Protein AF-A0A9X1IIR6-F1 (afdb_monomer_lite)

Radius of gyration: 13.57 Å; chains: 1; bounding box: 38×18×37 Å

Structure (mmCIF, N/CA/C/O backbone):
data_AF-A0A9X1IIR6-F1
#
_entry.id   AF-A0A9X1IIR6-F1
#
loop_
_atom_site.group_PDB
_atom_site.id
_atom_site.type_symbol
_atom_site.label_atom_id
_atom_site.label_alt_id
_atom_site.label_comp_id
_atom_site.label_asym_id
_atom_site.label_entity_id
_atom_site.label_seq_id
_atom_site.pdbx_PDB_ins_code
_atom_site.Cartn_x
_atom_site.Cartn_y
_atom_site.Cartn_z
_atom_site.occupancy
_atom_site.B_iso_or_equiv
_atom_site.auth_seq_id
_atom_site.auth_comp_id
_atom_site.auth_asym_id
_atom_site.auth_atom_id
_atom_site.pdbx_PDB_model_num
ATOM 1 N N . MET A 1 1 ? 22.753 -7.600 -0.791 1.00 39.28 1 MET A N 1
ATOM 2 C CA . MET A 1 1 ? 21.533 -7.386 -1.594 1.00 39.28 1 MET A CA 1
ATOM 3 C C . MET A 1 1 ? 21.410 -5.888 -1.766 1.00 39.28 1 MET A C 1
ATOM 5 O O . MET A 1 1 ? 21.382 -5.205 -0.755 1.00 39.28 1 MET A O 1
ATOM 9 N N . ALA A 1 2 ? 21.514 -5.372 -2.990 1.00 36.88 2 ALA A N 1
ATOM 10 C CA . ALA A 1 2 ? 21.377 -3.938 -3.215 1.00 36.88 2 ALA A CA 1
ATOM 11 C C . ALA A 1 2 ? 19.896 -3.583 -3.051 1.00 36.88 2 ALA A C 1
ATOM 13 O O . ALA A 1 2 ? 19.066 -4.086 -3.807 1.00 36.88 2 ALA A O 1
ATOM 14 N N . GLU A 1 3 ? 19.566 -2.778 -2.043 1.00 51.06 3 GLU A N 1
ATOM 15 C CA . GLU A 1 3 ? 18.281 -2.088 -1.996 1.00 51.06 3 GLU A CA 1
ATOM 16 C C . GLU A 1 3 ? 18.222 -1.201 -3.242 1.00 51.06 3 GLU A C 1
ATOM 18 O O . GLU A 1 3 ? 18.923 -0.193 -3.346 1.00 51.06 3 GLU A O 1
ATOM 23 N N . GLY A 1 4 ? 17.450 -1.630 -4.245 1.00 57.06 4 GLY A N 1
ATOM 24 C CA . GLY A 1 4 ? 17.041 -0.738 -5.324 1.00 57.06 4 GLY A CA 1
ATOM 25 C C . GLY A 1 4 ? 16.336 0.485 -4.727 1.00 57.06 4 GLY A C 1
ATOM 26 O O . GLY A 1 4 ? 15.865 0.413 -3.589 1.00 57.06 4 GLY A O 1
ATOM 27 N N . PRO A 1 5 ? 16.267 1.615 -5.448 1.00 57.62 5 PRO A N 1
ATOM 28 C CA . PRO A 1 5 ? 15.675 2.835 -4.914 1.00 57.62 5 PRO A CA 1
ATOM 29 C C . PRO A 1 5 ? 14.240 2.549 -4.463 1.00 57.62 5 PRO A C 1
ATOM 31 O O . PRO A 1 5 ? 13.358 2.326 -5.293 1.00 57.62 5 PRO A O 1
ATOM 34 N N . ASN A 1 6 ? 14.015 2.516 -3.148 1.00 64.25 6 ASN A N 1
ATOM 35 C CA . ASN A 1 6 ? 12.677 2.390 -2.597 1.00 64.25 6 ASN A CA 1
ATOM 36 C C . ASN A 1 6 ? 11.958 3.716 -2.887 1.00 64.25 6 ASN A C 1
ATOM 38 O O . ASN A 1 6 ? 12.435 4.761 -2.427 1.00 64.25 6 ASN A O 1
ATOM 42 N N . PRO A 1 7 ? 10.881 3.727 -3.692 1.00 67.38 7 PRO A N 1
ATOM 43 C CA . PRO A 1 7 ? 10.169 4.958 -3.985 1.00 67.38 7 PRO A CA 1
ATOM 44 C C . PRO A 1 7 ? 9.644 5.582 -2.683 1.00 67.38 7 PRO A C 1
ATOM 46 O O . PRO A 1 7 ? 9.351 4.863 -1.721 1.00 67.38 7 PRO A O 1
ATOM 49 N N . PRO A 1 8 ? 9.536 6.921 -2.624 1.00 70.81 8 PRO A N 1
ATOM 50 C CA . PRO A 1 8 ? 9.025 7.590 -1.438 1.00 70.81 8 PRO A CA 1
ATOM 51 C C . PRO A 1 8 ? 7.602 7.102 -1.116 1.00 70.81 8 PRO A C 1
ATOM 53 O O . PRO A 1 8 ? 6.856 6.749 -2.037 1.00 70.81 8 PRO A O 1
ATOM 56 N N . PRO A 1 9 ? 7.200 7.100 0.171 1.00 71.25 9 PRO A N 1
ATOM 57 C CA . PRO A 1 9 ? 5.838 6.764 0.566 1.00 71.25 9 PRO A CA 1
ATOM 58 C C . PRO A 1 9 ? 4.820 7.575 -0.238 1.00 71.25 9 PRO A C 1
ATOM 60 O O . PRO A 1 9 ? 4.913 8.801 -0.323 1.00 71.25 9 PRO A O 1
ATOM 63 N N . VAL A 1 10 ? 3.854 6.886 -0.840 1.00 74.12 10 VAL A N 1
ATOM 64 C CA . VAL A 1 10 ? 2.838 7.519 -1.683 1.00 74.12 10 VAL A CA 1
ATOM 65 C C . VAL A 1 10 ? 1.692 8.020 -0.802 1.00 74.12 10 VAL A C 1
ATOM 67 O O . VAL A 1 10 ? 1.175 7.236 -0.001 1.00 74.12 10 VAL A O 1
ATOM 70 N N . PRO A 1 11 ? 1.262 9.288 -0.933 1.00 72.25 11 PRO A N 1
ATOM 71 C CA . PRO A 1 11 ? 0.093 9.774 -0.215 1.00 72.25 11 PRO A CA 1
ATOM 72 C C . PRO A 1 11 ? -1.172 9.055 -0.701 1.00 72.25 11 PRO A C 1
ATOM 74 O O . PRO A 1 11 ? -1.402 8.902 -1.902 1.00 72.25 11 PRO A O 1
ATOM 77 N N . THR A 1 12 ? -2.005 8.620 0.241 1.00 72.62 12 THR A N 1
ATOM 78 C CA . THR A 1 12 ? -3.353 8.119 -0.032 1.00 72.62 12 THR A CA 1
ATOM 79 C C . THR A 1 12 ? -4.319 9.299 -0.138 1.00 72.62 12 THR A C 1
ATOM 81 O O . THR A 1 12 ? -4.286 10.211 0.687 1.00 72.62 12 THR A O 1
ATOM 84 N N . MET A 1 13 ? -5.199 9.286 -1.140 1.00 79.62 13 MET A N 1
ATOM 85 C CA . MET A 1 13 ? -6.344 10.201 -1.207 1.00 79.62 13 MET A CA 1
ATOM 86 C C . MET A 1 13 ? -7.623 9.426 -0.904 1.00 79.62 13 MET A C 1
ATOM 88 O O . MET A 1 13 ? -7.880 8.398 -1.531 1.00 79.62 13 MET A O 1
ATOM 92 N N . GLU A 1 14 ? -8.409 9.901 0.062 1.00 80.00 14 GLU A N 1
ATOM 93 C CA . GLU A 1 14 ? -9.750 9.366 0.310 1.00 80.00 14 GLU A CA 1
ATOM 94 C C . GLU A 1 14 ? -10.670 9.773 -0.845 1.00 80.00 14 GLU A C 1
ATOM 96 O O . GLU A 1 14 ? -10.788 10.958 -1.157 1.00 80.00 14 GLU A O 1
ATOM 101 N N . GLU A 1 15 ? -11.284 8.789 -1.503 1.00 79.38 15 GLU A N 1
ATOM 102 C CA . GLU A 1 15 ? -12.230 9.033 -2.594 1.00 79.38 15 GLU A CA 1
ATOM 103 C C . GLU A 1 15 ? -13.666 9.099 -2.047 1.00 79.38 15 GLU A C 1
ATOM 105 O O . GLU A 1 15 ? -14.362 10.086 -2.269 1.00 79.38 15 GLU A O 1
ATOM 110 N N . SER A 1 16 ? -14.099 8.069 -1.304 1.00 81.12 16 SER A N 1
ATOM 111 C CA . SER A 1 16 ? -15.356 8.019 -0.535 1.00 81.12 16 SER A CA 1
ATOM 112 C C . SER A 1 16 ? -15.486 6.675 0.203 1.00 81.12 16 SER A C 1
ATOM 114 O O . SER A 1 16 ? -14.896 5.687 -0.227 1.00 81.12 16 SER A O 1
ATOM 116 N N . ASN A 1 17 ? -16.299 6.589 1.265 1.00 83.62 17 ASN A N 1
ATOM 117 C CA . ASN A 1 17 ? -16.719 5.328 1.910 1.00 83.62 17 ASN A CA 1
ATOM 118 C C . ASN A 1 17 ? -15.573 4.356 2.277 1.00 83.62 17 ASN A C 1
ATOM 120 O O . ASN A 1 17 ? -15.699 3.144 2.105 1.00 83.62 17 ASN A O 1
ATOM 124 N N . GLY A 1 18 ? -14.439 4.870 2.763 1.00 79.00 18 GLY A N 1
ATOM 125 C CA . GLY A 1 18 ? -13.280 4.040 3.123 1.00 79.00 18 GLY A CA 1
ATOM 126 C C . GLY A 1 18 ? -12.484 3.501 1.927 1.00 79.00 18 GLY A C 1
ATOM 127 O O . GLY A 1 18 ? -11.595 2.668 2.106 1.00 79.00 18 GLY A O 1
ATOM 128 N N . VAL A 1 19 ? -12.772 3.977 0.712 1.00 83.44 19 VAL A N 1
ATOM 129 C CA . VAL A 1 19 ? -11.973 3.719 -0.487 1.00 83.44 19 VAL A CA 1
ATOM 130 C C . VAL A 1 19 ? -10.874 4.770 -0.588 1.00 83.44 19 VAL A C 1
ATOM 132 O O . VAL A 1 19 ? -11.139 5.972 -0.663 1.00 83.44 19 VAL A O 1
ATOM 135 N N . TYR A 1 20 ? -9.628 4.299 -0.622 1.00 83.38 20 TYR A N 1
ATOM 136 C CA . TYR A 1 20 ? -8.440 5.131 -0.777 1.00 83.38 20 TYR A CA 1
ATOM 137 C C . TYR A 1 20 ? -7.769 4.847 -2.115 1.00 83.38 20 TYR A C 1
ATOM 139 O O . TYR A 1 20 ? -7.514 3.693 -2.466 1.00 83.38 20 TYR A O 1
ATOM 147 N N . ARG A 1 21 ? -7.435 5.911 -2.845 1.00 85.12 21 ARG A N 1
ATOM 148 C CA . ARG A 1 21 ? -6.689 5.836 -4.098 1.00 85.12 21 ARG A CA 1
ATOM 149 C C . ARG A 1 21 ? -5.214 6.123 -3.848 1.00 85.12 21 ARG A C 1
ATOM 151 O O . ARG A 1 21 ? -4.868 7.070 -3.142 1.00 85.12 21 ARG A O 1
ATOM 158 N N . VAL A 1 22 ? -4.350 5.303 -4.444 1.00 83.94 22 VAL A N 1
ATOM 159 C CA . VAL A 1 22 ? -2.888 5.416 -4.348 1.00 83.94 22 VAL A CA 1
ATOM 160 C C . VAL A 1 22 ? -2.314 5.493 -5.755 1.00 83.94 22 VAL A C 1
ATOM 162 O O . VAL A 1 22 ? -2.570 4.613 -6.574 1.00 83.94 22 VAL A O 1
ATOM 165 N N . HIS A 1 23 ? -1.542 6.541 -6.040 1.00 84.19 23 HIS A N 1
ATOM 166 C CA . HIS A 1 23 ? -0.859 6.720 -7.323 1.00 84.19 23 HIS A CA 1
ATOM 167 C C . HIS A 1 23 ? 0.650 6.559 -7.143 1.00 84.19 23 HIS A C 1
ATOM 169 O O . HIS A 1 23 ? 1.340 7.490 -6.739 1.00 84.19 23 HIS A O 1
ATOM 175 N N . ALA A 1 24 ? 1.162 5.367 -7.448 1.00 81.62 24 ALA A N 1
ATOM 176 C CA . ALA A 1 24 ? 2.589 5.071 -7.414 1.00 81.62 24 ALA A CA 1
ATOM 177 C C . ALA A 1 24 ? 3.179 5.108 -8.831 1.00 81.62 24 ALA A C 1
ATOM 179 O O . ALA A 1 24 ? 2.697 4.409 -9.723 1.00 81.62 24 ALA A O 1
ATOM 180 N N . ALA A 1 25 ? 4.239 5.892 -9.031 1.00 83.81 25 ALA A N 1
ATOM 181 C CA . ALA A 1 25 ? 5.048 5.835 -10.244 1.00 83.81 25 ALA A CA 1
ATOM 182 C C . ALA A 1 25 ? 6.176 4.813 -10.044 1.00 83.81 25 ALA A C 1
ATOM 184 O O . ALA A 1 25 ? 7.044 5.009 -9.194 1.00 83.81 25 ALA A O 1
ATOM 185 N N . LEU A 1 26 ? 6.150 3.719 -10.808 1.00 86.25 26 LEU A N 1
ATOM 186 C CA . LEU A 1 26 ? 7.166 2.665 -10.751 1.00 86.25 26 LEU A CA 1
ATOM 187 C C . LEU A 1 26 ? 8.231 2.944 -11.827 1.00 86.25 26 LEU A C 1
ATOM 189 O O . LEU A 1 26 ? 7.922 2.837 -13.013 1.00 86.25 26 LEU A O 1
ATOM 193 N N . PRO A 1 27 ? 9.464 3.340 -11.449 1.00 80.62 27 PRO A N 1
ATOM 194 C CA . PRO A 1 27 ? 10.434 3.918 -12.385 1.00 80.62 27 PRO A CA 1
ATOM 195 C C . PRO A 1 27 ? 11.139 2.889 -13.279 1.00 80.62 27 PRO A C 1
ATOM 197 O O . PRO A 1 27 ? 11.817 3.272 -14.228 1.00 80.62 27 PRO A O 1
ATOM 200 N N . MET A 1 28 ? 1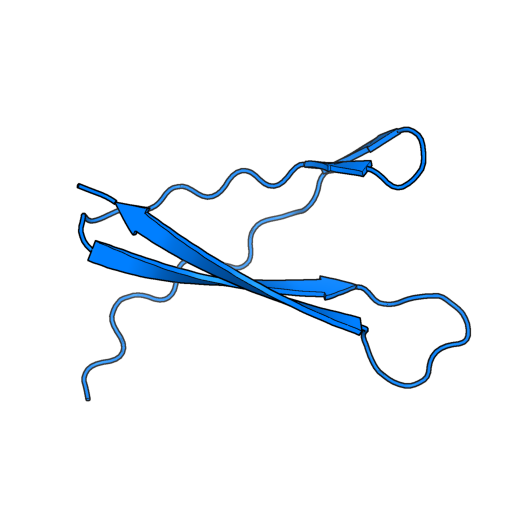1.020 1.596 -12.972 1.00 86.62 28 MET A N 1
ATOM 201 C CA . MET A 1 28 ? 11.678 0.520 -13.710 1.00 86.62 28 MET A CA 1
ATOM 202 C C . MET A 1 28 ? 10.783 -0.717 -13.803 1.00 86.62 28 MET A C 1
ATOM 204 O O . MET A 1 28 ? 9.989 -1.001 -12.899 1.00 86.62 28 MET A O 1
ATOM 208 N N . ALA A 1 29 ? 10.943 -1.461 -14.897 1.00 90.25 29 ALA A N 1
ATOM 209 C CA . ALA A 1 29 ? 10.371 -2.792 -15.037 1.00 90.25 29 ALA A CA 1
ATOM 210 C C . ALA A 1 29 ? 10.937 -3.733 -13.962 1.00 90.25 29 ALA A C 1
ATOM 212 O O . ALA A 1 29 ? 12.075 -3.576 -13.516 1.00 90.25 29 ALA A O 1
ATOM 213 N N . GLY A 1 30 ? 10.137 -4.710 -13.544 1.00 91.62 30 GLY A N 1
ATOM 214 C CA . GLY A 1 30 ? 10.514 -5.654 -12.502 1.00 91.62 30 GLY A CA 1
ATOM 215 C C . GLY A 1 30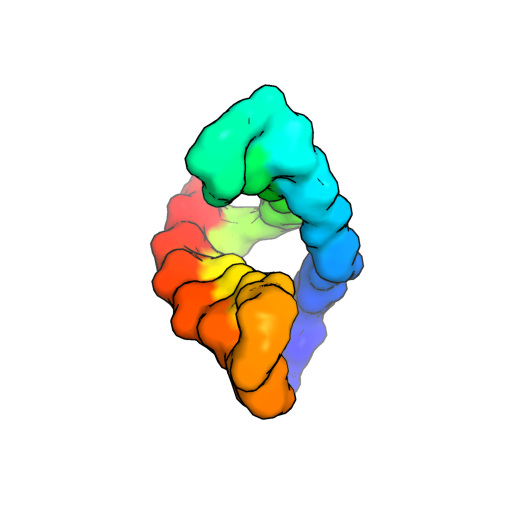 ? 9.346 -6.106 -11.638 1.00 91.62 30 GLY A C 1
ATOM 216 O O . GLY A 1 30 ? 8.183 -5.765 -11.872 1.00 91.62 30 GLY A O 1
ATOM 217 N N . ASP A 1 31 ? 9.684 -6.897 -10.629 1.00 92.50 31 ASP A N 1
ATOM 218 C CA . ASP A 1 31 ? 8.765 -7.311 -9.581 1.00 92.50 31 ASP A CA 1
ATOM 219 C C . ASP A 1 31 ? 8.825 -6.311 -8.424 1.00 92.50 31 ASP A C 1
ATOM 221 O O . ASP A 1 31 ? 9.890 -6.019 -7.882 1.00 92.50 31 ASP A O 1
ATOM 225 N N . TRP A 1 32 ? 7.663 -5.788 -8.054 1.00 89.50 32 TRP A N 1
ATOM 226 C CA . TRP A 1 32 ? 7.476 -4.806 -6.998 1.00 89.50 32 TRP A CA 1
ATOM 227 C C . TRP A 1 32 ? 6.515 -5.351 -5.947 1.00 89.50 32 TRP A C 1
ATOM 229 O O . TRP A 1 32 ? 5.534 -6.019 -6.273 1.00 89.50 32 TRP A O 1
ATOM 239 N N . THR A 1 33 ? 6.748 -5.005 -4.685 1.00 91.00 33 THR A N 1
ATOM 240 C CA . THR A 1 33 ? 5.812 -5.295 -3.596 1.00 91.00 33 THR A CA 1
ATOM 241 C C . THR A 1 33 ? 5.321 -3.983 -3.002 1.00 91.00 33 THR A C 1
ATOM 243 O O . THR A 1 33 ? 6.082 -3.247 -2.378 1.00 91.00 33 THR A O 1
ATOM 246 N N . LEU A 1 34 ? 4.033 -3.694 -3.174 1.00 87.94 34 LEU A N 1
ATOM 247 C CA . LEU A 1 34 ? 3.360 -2.592 -2.499 1.00 87.94 34 LEU A CA 1
ATOM 248 C C . LEU A 1 34 ? 2.903 -3.069 -1.118 1.00 87.94 34 LEU A C 1
ATOM 250 O O . LEU A 1 34 ? 2.092 -3.988 -1.015 1.00 87.94 34 LEU A O 1
ATOM 254 N N . THR A 1 35 ? 3.406 -2.433 -0.061 1.00 90.38 35 THR A N 1
ATOM 255 C CA . THR A 1 35 ? 2.934 -2.665 1.310 1.00 90.38 35 THR A CA 1
ATOM 256 C C . THR A 1 35 ? 2.011 -1.525 1.723 1.00 90.38 35 THR A C 1
ATOM 258 O O . THR A 1 35 ? 2.414 -0.365 1.729 1.00 90.38 35 THR A O 1
ATOM 261 N N . LEU A 1 36 ? 0.775 -1.861 2.077 1.00 87.69 36 LEU A N 1
ATOM 262 C CA . LEU A 1 36 ? -0.227 -0.940 2.600 1.00 87.69 36 LEU A CA 1
ATOM 263 C C . LEU A 1 36 ? -0.303 -1.108 4.116 1.00 87.69 36 LEU A C 1
ATOM 265 O O . LEU A 1 36 ? -0.331 -2.234 4.609 1.00 87.69 36 LEU A O 1
ATOM 269 N N . ALA A 1 37 ? -0.353 -0.000 4.850 1.00 88.06 37 ALA A N 1
ATOM 270 C CA . ALA A 1 37 ? -0.554 0.001 6.293 1.00 88.06 37 ALA A CA 1
ATOM 271 C C . ALA A 1 37 ? -1.661 0.997 6.646 1.00 88.06 37 ALA A C 1
ATOM 273 O O . ALA A 1 37 ? -1.527 2.190 6.382 1.00 88.06 37 ALA A O 1
ATOM 274 N N . ALA A 1 38 ? -2.745 0.509 7.242 1.00 83.81 38 ALA A N 1
ATOM 275 C CA . ALA A 1 38 ? -3.869 1.323 7.682 1.00 83.81 38 ALA A CA 1
ATOM 276 C C . ALA A 1 38 ? -3.911 1.363 9.212 1.00 83.81 38 ALA A C 1
ATOM 278 O O . ALA A 1 38 ? -3.923 0.323 9.871 1.00 83.81 38 ALA A O 1
ATOM 279 N N . ARG A 1 39 ? -3.938 2.569 9.789 1.00 84.75 39 ARG A N 1
ATOM 280 C CA . ARG A 1 39 ? -4.229 2.750 11.217 1.00 84.75 39 ARG A CA 1
ATOM 281 C C . ARG A 1 39 ? -5.731 2.905 11.392 1.00 84.75 39 ARG A C 1
ATOM 283 O O . ARG A 1 39 ? -6.299 3.890 10.930 1.00 84.75 39 ARG A O 1
ATOM 290 N N . VAL A 1 40 ? -6.347 1.942 12.065 1.00 82.31 40 VAL A N 1
ATOM 291 C CA . VAL A 1 40 ? -7.764 1.994 12.428 1.00 82.31 40 VAL A CA 1
ATOM 292 C C . VAL A 1 40 ? -7.875 2.578 13.840 1.00 82.31 40 VAL A C 1
ATOM 294 O O . VAL A 1 40 ? -7.155 2.125 14.731 1.00 82.31 40 VAL A O 1
ATOM 297 N N . PRO A 1 41 ? -8.730 3.588 14.080 1.00 81.50 41 PRO A N 1
ATOM 298 C CA . PRO A 1 41 ? -8.957 4.100 15.427 1.00 81.50 41 PRO A CA 1
ATOM 299 C C . PRO A 1 41 ? -9.410 2.982 16.376 1.00 81.50 41 PRO A C 1
ATOM 301 O O . PRO A 1 41 ? -10.386 2.294 16.095 1.00 81.50 41 PRO A O 1
ATOM 304 N N . GLY A 1 42 ? -8.704 2.812 17.495 1.00 85.50 42 GLY A N 1
ATOM 305 C CA . GLY A 1 42 ? -8.971 1.757 18.481 1.00 85.50 42 GLY A CA 1
ATOM 306 C C . GLY A 1 42 ? -8.072 0.522 18.360 1.00 85.50 42 GLY A C 1
ATOM 307 O O . GLY A 1 42 ? -7.951 -0.217 19.332 1.00 85.50 42 GLY A O 1
ATOM 308 N N . GLU A 1 43 ? -7.379 0.339 17.234 1.00 82.31 43 GLU A N 1
ATOM 309 C CA . GLU A 1 43 ? -6.388 -0.728 17.067 1.00 82.31 43 GLU A CA 1
ATOM 310 C C . GLU A 1 43 ? -4.999 -0.270 17.522 1.00 82.31 43 GLU A C 1
ATOM 312 O O . GLU A 1 43 ? -4.565 0.852 17.245 1.00 82.31 43 GLU A O 1
ATOM 317 N N . THR A 1 44 ? -4.282 -1.153 18.223 1.00 84.25 44 THR A N 1
ATOM 318 C CA . THR A 1 44 ? -2.922 -0.851 18.712 1.00 84.25 44 THR A CA 1
ATOM 319 C C . THR A 1 44 ? -1.886 -0.988 17.597 1.00 84.25 44 THR A C 1
ATOM 321 O O . THR A 1 44 ? -0.908 -0.238 17.555 1.00 84.25 44 THR A O 1
ATOM 324 N N . GLU A 1 45 ? -2.113 -1.912 16.662 1.00 89.19 45 GLU A N 1
ATOM 325 C CA . GLU A 1 45 ? -1.230 -2.155 15.527 1.00 89.19 45 GLU A CA 1
ATOM 326 C C . GLU A 1 45 ? -1.904 -1.789 14.199 1.00 89.19 45 GLU A C 1
ATOM 328 O O . GLU A 1 45 ? -3.111 -1.970 14.034 1.00 89.19 45 GLU A O 1
ATOM 333 N N . PRO A 1 46 ? -1.147 -1.265 13.218 1.00 87.38 46 PRO A N 1
ATOM 334 C CA . PRO A 1 46 ? -1.694 -1.004 11.898 1.00 87.38 46 PRO A CA 1
ATOM 335 C C . PRO A 1 46 ? -1.998 -2.318 11.174 1.00 87.38 46 PRO A C 1
ATOM 337 O O . PRO A 1 46 ? -1.164 -3.225 11.134 1.00 87.38 46 PRO A O 1
ATOM 340 N N . VAL A 1 47 ? -3.150 -2.372 10.511 1.00 86.56 47 VAL A N 1
ATOM 341 C CA . VAL A 1 47 ? -3.495 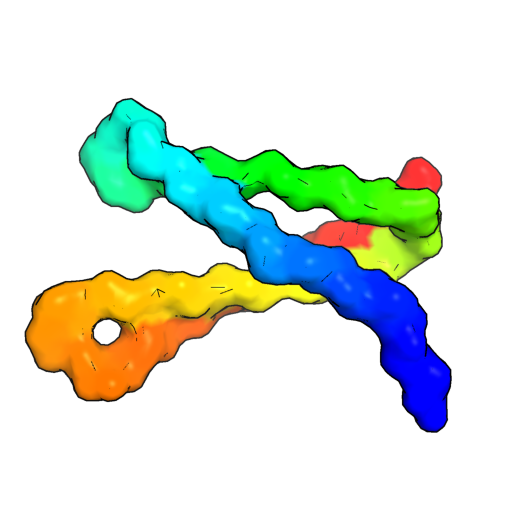-3.464 9.598 1.00 86.56 47 VAL A CA 1
ATOM 342 C C . VAL A 1 47 ? -2.599 -3.359 8.370 1.00 86.56 47 VAL A C 1
ATOM 344 O O . VAL A 1 47 ? -2.508 -2.293 7.757 1.00 86.56 47 VAL A O 1
ATOM 347 N N . ARG A 1 48 ? -1.923 -4.454 8.008 1.00 90.25 48 ARG A N 1
ATOM 348 C CA . ARG A 1 48 ? -0.988 -4.495 6.877 1.00 90.25 48 ARG A CA 1
ATOM 349 C C . ARG A 1 48 ? -1.519 -5.376 5.755 1.00 90.25 48 ARG A C 1
ATOM 351 O O . ARG A 1 48 ? -1.993 -6.479 6.002 1.00 90.25 48 ARG A O 1
ATOM 358 N N . GLY A 1 49 ? -1.383 -4.899 4.526 1.00 89.25 49 GLY A N 1
ATOM 359 C CA . GLY A 1 49 ? -1.654 -5.652 3.306 1.00 89.25 49 GLY A CA 1
ATOM 360 C C . GLY A 1 49 ? -0.455 -5.599 2.369 1.00 89.25 49 GLY A C 1
ATOM 361 O O . GLY A 1 49 ? 0.284 -4.615 2.358 1.00 89.25 49 GLY A O 1
ATOM 362 N N . GLN A 1 50 ? -0.254 -6.651 1.582 1.00 92.75 50 GLN A N 1
ATOM 363 C CA . GLN A 1 50 ? 0.795 -6.700 0.566 1.00 92.75 50 GLN A CA 1
ATOM 364 C C . GLN A 1 50 ? 0.196 -7.042 -0.792 1.00 92.75 50 GLN A C 1
ATOM 366 O O . GLN A 1 50 ? -0.638 -7.940 -0.904 1.00 92.75 50 GLN A O 1
ATOM 371 N N . LEU A 1 51 ? 0.647 -6.333 -1.822 1.00 90.00 51 LEU A N 1
ATOM 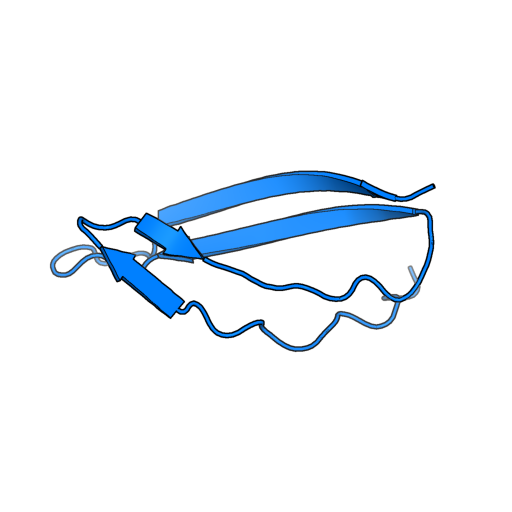372 C CA . LEU A 1 51 ? 0.293 -6.581 -3.210 1.00 90.00 51 LEU A CA 1
ATOM 373 C C . LEU A 1 51 ? 1.571 -6.729 -4.031 1.00 90.00 51 LEU A C 1
ATOM 375 O O . LEU A 1 51 ? 2.414 -5.835 -4.046 1.00 90.00 51 LEU A O 1
ATOM 379 N N . ASN A 1 52 ? 1.695 -7.849 -4.737 1.00 91.88 52 ASN A N 1
ATOM 380 C CA . ASN A 1 52 ? 2.789 -8.074 -5.676 1.00 91.88 5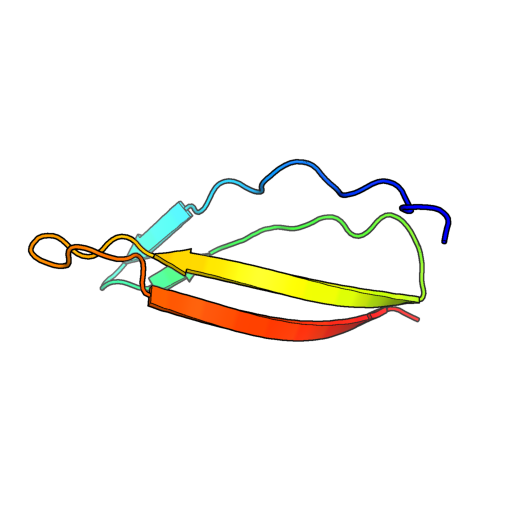2 ASN A CA 1
ATOM 381 C C . ASN A 1 52 ? 2.383 -7.566 -7.063 1.00 91.88 52 ASN A C 1
ATOM 383 O O . ASN A 1 52 ? 1.319 -7.919 -7.572 1.00 91.88 52 ASN A O 1
ATOM 387 N N . ILE A 1 53 ? 3.230 -6.739 -7.666 1.00 91.00 53 ILE A N 1
ATOM 388 C CA . ILE A 1 53 ? 3.004 -6.066 -8.944 1.00 91.00 53 ILE A CA 1
ATOM 389 C C . ILE A 1 53 ? 4.167 -6.412 -9.866 1.00 91.00 53 ILE A C 1
ATOM 391 O O . ILE A 1 53 ? 5.324 -6.208 -9.514 1.00 91.00 53 ILE A O 1
ATOM 395 N N . ARG A 1 54 ? 3.867 -6.896 -11.070 1.00 92.88 54 ARG A N 1
ATOM 396 C CA . ARG A 1 54 ? 4.873 -7.139 -12.106 1.00 92.88 54 ARG A CA 1
ATOM 397 C C . ARG A 1 54 ? 4.756 -6.083 -13.196 1.00 92.88 54 ARG A C 1
ATOM 399 O O . ARG A 1 54 ? 3.753 -6.051 -13.905 1.00 92.88 54 ARG A O 1
ATOM 406 N N . VAL A 1 55 ? 5.786 -5.255 -13.338 1.00 89.06 55 VAL A N 1
ATOM 407 C CA . VAL A 1 55 ? 5.911 -4.235 -14.390 1.00 89.06 55 VAL A CA 1
ATOM 408 C C . VAL A 1 55 ? 6.788 -4.797 -15.504 1.00 89.06 55 VAL A C 1
ATOM 410 O O . VAL A 1 55 ? 7.858 -5.340 -15.226 1.00 89.06 55 VAL A O 1
ATOM 413 N N . ARG A 1 56 ? 6.325 -4.698 -16.750 1.00 85.88 56 ARG A N 1
ATOM 414 C CA . ARG A 1 56 ? 7.030 -5.168 -17.948 1.00 85.88 56 ARG A CA 1
ATOM 415 C C . ARG A 1 56 ? 7.310 -4.009 -18.883 1.00 85.88 56 ARG A C 1
ATOM 417 O O . ARG A 1 56 ? 6.447 -3.106 -18.928 1.00 85.88 56 ARG A O 1
#

Organism: NCBI:txid2883479

Foldseek 3Di:
DDPDPDDPDFDWDQPDDPDTDTDDDDPDFAKDKDKDWADDPPDPGTDIDIDIDGGD

Secondary structure (DSSP, 8-state):
-----PPPPPPEEEEETTEEEE-----SSEEEEEEEEE--TT-SS-EEEEEEEEE-

pLDDT: mean 80.82, std 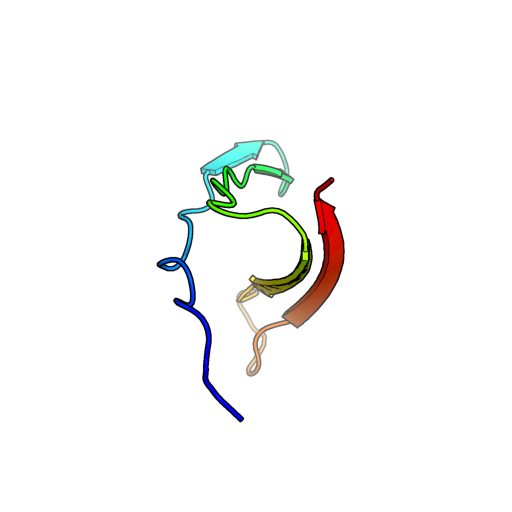12.28, range [36.88, 92.88]

Sequence (56 aa):
MAEGPNPPPVPTMEESNGVYRVHAALPMAGDWTLTLAARVPGETEPVRGQLNIRVR